Protein AF-A0A7C5DB83-F1 (afdb_monomer)

Structure (mmCIF, N/CA/C/O backbone):
data_AF-A0A7C5DB83-F1
#
_entry.id   AF-A0A7C5DB83-F1
#
loop_
_atom_site.group_PDB
_atom_site.id
_atom_site.type_symbol
_atom_site.label_atom_id
_atom_site.label_alt_id
_atom_site.label_comp_id
_atom_site.label_asym_id
_atom_site.label_entity_id
_atom_site.label_seq_id
_atom_site.pdbx_PDB_ins_code
_atom_site.Cartn_x
_atom_site.Cartn_y
_atom_site.Cartn_z
_atom_site.occupancy
_atom_site.B_iso_or_equiv
_atom_site.auth_seq_id
_atom_site.auth_comp_id
_atom_site.auth_asym_id
_atom_site.auth_atom_id
_atom_site.pdbx_PDB_model_num
ATOM 1 N N . MET A 1 1 ? 9.238 -8.427 5.873 1.00 89.50 1 MET A N 1
ATOM 2 C CA . MET A 1 1 ? 7.993 -7.643 5.711 1.00 89.50 1 MET A CA 1
ATOM 3 C C . MET A 1 1 ? 8.246 -6.538 4.704 1.00 89.50 1 MET A C 1
ATOM 5 O O . MET A 1 1 ? 9.332 -5.972 4.741 1.00 89.50 1 MET A O 1
ATOM 9 N N . VAL A 1 2 ? 7.291 -6.248 3.816 1.00 95.38 2 VAL A N 1
ATOM 10 C CA . VAL A 1 2 ? 7.401 -5.151 2.840 1.00 95.38 2 VAL A CA 1
ATOM 11 C C . VAL A 1 2 ? 6.162 -4.268 2.944 1.00 95.38 2 VAL A C 1
ATOM 13 O O . VAL A 1 2 ? 5.048 -4.760 2.791 1.00 95.38 2 VAL A O 1
ATOM 16 N N . ARG A 1 3 ? 6.339 -2.981 3.239 1.00 96.12 3 ARG A N 1
ATOM 17 C CA . ARG A 1 3 ? 5.241 -2.012 3.338 1.00 96.12 3 ARG A CA 1
ATOM 18 C C . ARG A 1 3 ? 4.857 -1.474 1.951 1.00 96.12 3 ARG A C 1
ATOM 20 O O . ARG A 1 3 ? 5.724 -1.428 1.072 1.00 96.12 3 ARG A O 1
ATOM 27 N N . PRO A 1 4 ? 3.594 -1.047 1.753 1.00 96.44 4 PRO A N 1
ATOM 28 C CA . PRO A 1 4 ? 3.201 -0.299 0.562 1.00 96.44 4 PRO A CA 1
ATOM 29 C C . PRO A 1 4 ? 4.083 0.947 0.334 1.00 96.44 4 PRO A C 1
ATOM 31 O O . PRO A 1 4 ? 4.616 1.498 1.307 1.00 96.44 4 PRO A O 1
ATOM 34 N N . PRO A 1 5 ? 4.240 1.399 -0.926 1.00 96.19 5 PRO A N 1
ATOM 35 C CA . PRO A 1 5 ? 4.882 2.680 -1.227 1.00 96.19 5 PRO A CA 1
ATOM 36 C C . PRO A 1 5 ? 4.088 3.839 -0.616 1.00 96.19 5 PRO A C 1
ATOM 38 O O . PRO A 1 5 ? 2.968 3.654 -0.142 1.00 96.19 5 PRO A O 1
ATOM 41 N N . TYR A 1 6 ? 4.669 5.039 -0.631 1.00 97.06 6 TYR A N 1
ATOM 42 C CA . TYR A 1 6 ? 4.040 6.260 -0.106 1.00 97.06 6 TYR A CA 1
ATOM 43 C C . TYR A 1 6 ? 3.825 6.274 1.418 1.00 97.06 6 TYR A C 1
ATOM 45 O O . TYR A 1 6 ? 3.188 7.187 1.930 1.00 97.06 6 TYR A O 1
ATOM 53 N N . GLY A 1 7 ? 4.344 5.298 2.169 1.00 96.00 7 GLY A N 1
ATOM 54 C CA . GLY A 1 7 ? 4.345 5.300 3.639 1.00 96.00 7 GLY A CA 1
ATOM 55 C C . GLY A 1 7 ? 5.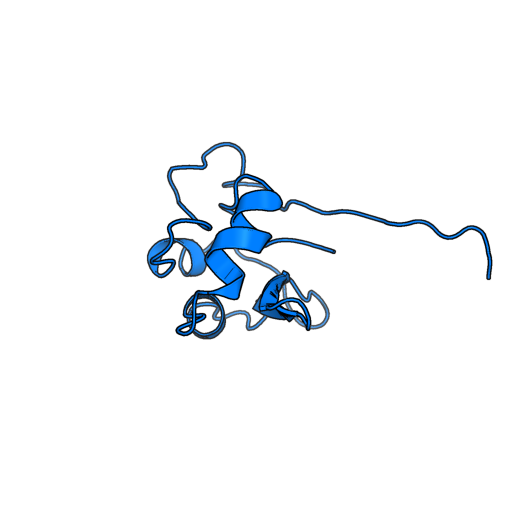591 5.962 4.229 1.00 96.00 7 GLY A C 1
ATOM 56 O O . GLY A 1 7 ? 6.670 5.796 3.667 1.00 96.00 7 GLY A O 1
ATOM 57 N N . LEU A 1 8 ? 5.480 6.679 5.357 1.00 87.44 8 LEU A N 1
ATOM 58 C CA . LEU A 1 8 ? 6.631 7.332 6.014 1.00 87.44 8 LEU A CA 1
ATOM 59 C C . LEU A 1 8 ? 7.444 6.396 6.907 1.00 87.44 8 LEU A C 1
ATOM 61 O O .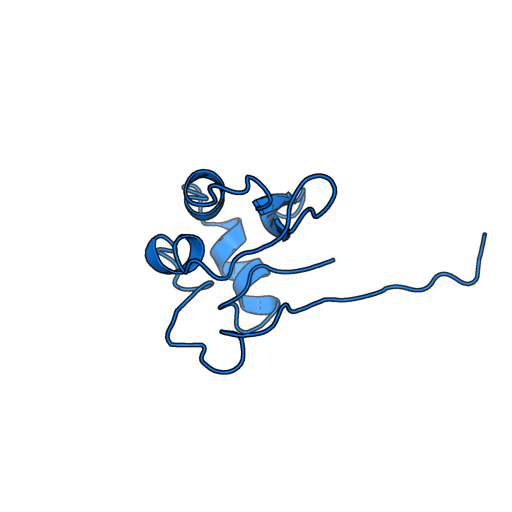 LEU A 1 8 ? 8.621 6.149 6.659 1.00 87.44 8 LEU A O 1
ATOM 65 N N . ASN A 1 9 ? 6.839 5.942 8.002 1.00 89.56 9 ASN A N 1
ATOM 66 C CA . ASN A 1 9 ? 7.519 5.194 9.049 1.00 89.56 9 ASN A CA 1
ATOM 67 C C . ASN A 1 9 ? 6.566 4.192 9.700 1.00 89.56 9 ASN A C 1
ATOM 69 O O . ASN A 1 9 ? 5.349 4.346 9.647 1.00 89.56 9 ASN A O 1
ATOM 73 N N . GLU A 1 10 ? 7.150 3.177 10.326 1.00 92.38 10 GLU A N 1
ATOM 74 C CA . GLU A 1 10 ? 6.434 2.047 10.916 1.00 92.38 10 GLU A CA 1
ATOM 75 C C . GLU A 1 10 ? 5.447 2.458 12.023 1.00 92.38 10 GLU A C 1
ATOM 77 O O . GLU A 1 10 ? 4.365 1.881 12.116 1.00 92.38 10 GLU A O 1
ATOM 82 N N . SER A 1 11 ? 5.758 3.490 12.813 1.00 93.75 11 SER A N 1
ATOM 83 C CA . SER A 1 11 ? 4.896 3.937 13.913 1.00 93.75 11 SER A CA 1
ATOM 84 C C . SER A 1 11 ? 3.531 4.430 13.427 1.00 93.75 11 SER A C 1
ATOM 86 O O . SER A 1 11 ? 2.526 4.147 14.068 1.00 93.75 11 SER A O 1
ATOM 88 N N . PHE A 1 12 ? 3.475 5.101 12.271 1.00 93.88 12 PHE A N 1
ATOM 89 C CA . PHE A 1 12 ? 2.212 5.562 11.674 1.00 93.88 12 PHE A CA 1
ATOM 90 C C . PHE A 1 12 ? 1.329 4.402 11.211 1.00 93.88 12 PHE A C 1
ATOM 92 O O . PHE A 1 12 ? 0.109 4.455 11.346 1.00 93.88 12 PHE A O 1
ATOM 99 N N . PHE A 1 13 ? 1.931 3.328 10.691 1.00 96.19 13 PHE A N 1
ATOM 100 C CA . PHE A 1 13 ? 1.170 2.123 10.365 1.00 96.19 13 PHE A CA 1
ATOM 101 C C . PHE A 1 13 ? 0.561 1.515 11.633 1.00 96.19 13 PHE A C 1
ATOM 103 O O . PHE A 1 13 ? -0.604 1.131 11.631 1.00 96.19 13 PHE A O 1
ATOM 110 N N . GLN A 1 14 ? 1.324 1.459 12.723 1.00 95.38 14 GLN A N 1
ATOM 111 C CA . GLN A 1 14 ? 0.871 0.854 13.976 1.00 95.38 14 GLN A CA 1
ATOM 112 C C . GLN A 1 14 ? -0.153 1.704 14.742 1.00 95.38 14 GLN A C 1
ATOM 114 O O . GLN A 1 14 ? -0.967 1.133 15.463 1.00 95.38 14 GLN A O 1
ATOM 119 N N . SER A 1 15 ? -0.152 3.033 14.592 1.00 95.19 15 SER A N 1
ATOM 120 C CA . SER A 1 15 ? -1.162 3.897 15.218 1.00 95.19 15 SER A CA 1
ATOM 121 C C . SER A 1 15 ? -2.424 4.014 14.363 1.00 95.19 15 SER A C 1
ATOM 123 O O . SER A 1 15 ? -3.516 3.671 14.811 1.00 95.19 15 SER A O 1
ATOM 125 N N . GLU A 1 16 ? -2.276 4.440 13.109 1.00 97.19 16 GLU A N 1
ATOM 126 C CA . GLU A 1 16 ? -3.408 4.869 12.288 1.00 97.19 16 GLU A CA 1
ATOM 127 C C . GLU A 1 16 ? -4.027 3.715 11.504 1.00 97.19 16 GLU A C 1
ATOM 129 O O . GLU A 1 16 ? -5.250 3.623 11.381 1.00 97.19 16 GLU A O 1
ATOM 134 N N . CYS A 1 17 ? -3.210 2.799 10.959 1.00 97.12 17 CYS A N 1
ATOM 135 C CA . CYS A 1 17 ? -3.786 1.710 10.177 1.00 97.12 17 CYS A CA 1
ATOM 136 C C . CYS A 1 17 ? -4.596 0.779 11.064 1.00 97.12 17 CYS A C 1
ATOM 138 O O . CYS A 1 17 ? -5.623 0.312 10.598 1.00 97.12 17 CYS A O 1
ATOM 140 N N . VAL A 1 18 ? -4.198 0.525 12.312 1.00 95.81 18 VAL A N 1
ATOM 141 C CA . VAL A 1 18 ? -4.918 -0.398 13.205 1.00 95.81 18 VAL A CA 1
ATOM 142 C C . VAL A 1 18 ? -6.362 0.060 13.448 1.00 95.81 18 VAL A C 1
ATOM 144 O O . VAL A 1 18 ? -7.266 -0.768 13.372 1.00 95.81 18 VAL A O 1
ATOM 147 N N . ALA A 1 19 ? -6.585 1.366 13.629 1.00 95.44 19 ALA A N 1
ATOM 148 C CA . ALA A 1 19 ? -7.910 1.965 13.818 1.00 95.44 19 ALA A CA 1
ATOM 149 C C . ALA A 1 19 ? -8.688 2.213 12.508 1.00 95.44 19 ALA A C 1
ATOM 151 O O . ALA A 1 19 ? -9.885 2.487 12.535 1.00 95.44 19 ALA A O 1
ATOM 152 N N . CYS A 1 20 ? -8.030 2.122 11.350 1.00 97.12 20 CYS A N 1
ATOM 153 C CA . CYS A 1 20 ? -8.663 2.312 10.047 1.00 97.12 20 CYS A CA 1
ATOM 154 C C . CYS A 1 20 ? -9.532 1.097 9.683 1.00 97.12 20 CYS A C 1
ATOM 156 O O . CYS A 1 20 ? -9.005 0.071 9.258 1.00 97.12 20 CYS A O 1
ATOM 158 N N . GLU A 1 21 ? -10.854 1.203 9.822 1.00 95.12 21 GLU A N 1
ATOM 159 C CA . GLU A 1 21 ? -11.786 0.112 9.490 1.00 95.12 21 GLU A CA 1
ATOM 160 C C . GLU A 1 21 ? -11.976 -0.079 7.979 1.00 95.12 21 GLU A C 1
ATOM 162 O O . GLU A 1 21 ? -12.160 -1.206 7.523 1.00 95.12 21 GLU A O 1
ATOM 167 N N . SER A 1 22 ? -11.888 0.998 7.188 1.00 96.75 22 SER A N 1
ATOM 168 C CA . SER A 1 22 ? -12.168 0.949 5.747 1.00 96.75 22 SER A CA 1
ATOM 169 C C . SER A 1 22 ? -11.176 0.077 4.980 1.00 96.75 22 SER A C 1
ATOM 171 O O . SER A 1 22 ? -11.558 -0.593 4.022 1.00 96.75 22 SER A O 1
ATOM 173 N N . LYS A 1 23 ? -9.893 0.107 5.380 1.00 97.25 23 LYS A N 1
ATOM 174 C CA . LYS A 1 23 ? -8.774 -0.567 4.696 1.00 97.25 23 LYS A CA 1
ATOM 175 C C . LYS A 1 23 ? -8.833 -0.398 3.168 1.00 97.25 23 LYS A C 1
ATOM 177 O O . LYS A 1 23 ? -8.460 -1.307 2.427 1.00 97.25 23 LYS A O 1
ATOM 182 N N . ALA A 1 24 ? -9.290 0.765 2.692 1.00 98.19 24 ALA A N 1
ATOM 183 C CA . ALA A 1 24 ? -9.629 0.991 1.285 1.00 98.19 24 ALA A CA 1
ATOM 184 C C . ALA A 1 24 ? -8.452 0.741 0.325 1.00 98.19 24 ALA A C 1
ATOM 186 O O . ALA A 1 24 ? -8.658 0.362 -0.826 1.00 98.19 24 ALA A O 1
ATOM 187 N N . CYS A 1 25 ? -7.215 0.866 0.820 1.00 98.31 25 CYS A N 1
ATOM 188 C CA . CYS A 1 25 ? -5.999 0.542 0.079 1.00 98.31 25 CYS A CA 1
ATOM 189 C C . CYS A 1 25 ? -5.942 -0.911 -0.423 1.00 98.31 25 CYS A C 1
ATOM 191 O O . CYS A 1 25 ? -5.297 -1.168 -1.433 1.00 98.31 25 CYS A O 1
ATOM 193 N N . VAL A 1 26 ? -6.609 -1.859 0.246 1.00 98.25 26 VAL A N 1
ATOM 194 C CA . VAL A 1 26 ? -6.694 -3.257 -0.208 1.00 98.25 26 VAL A CA 1
ATOM 195 C C . VAL A 1 26 ? -7.511 -3.345 -1.494 1.00 98.25 26 VAL A C 1
ATOM 197 O O . VAL A 1 26 ? -7.065 -3.948 -2.466 1.00 98.25 26 VAL A O 1
ATOM 200 N N . ALA A 1 27 ? -8.692 -2.723 -1.506 1.00 98.31 27 ALA A N 1
ATOM 201 C CA . ALA A 1 27 ? -9.612 -2.772 -2.638 1.00 98.31 27 ALA A CA 1
ATOM 202 C C . ALA A 1 27 ? -9.147 -1.915 -3.825 1.00 98.31 27 ALA A C 1
ATOM 204 O O . ALA A 1 27 ? -9.470 -2.246 -4.95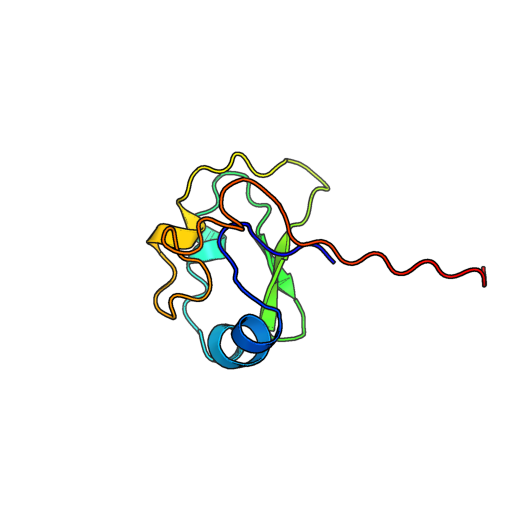9 1.00 98.31 27 ALA A O 1
ATOM 205 N N . SER A 1 28 ? -8.384 -0.843 -3.584 1.00 98.44 28 SER A N 1
ATOM 206 C CA . SER A 1 28 ? -7.857 0.013 -4.657 1.00 98.44 28 SER A CA 1
ATOM 207 C C . SER A 1 28 ? -6.615 -0.546 -5.356 1.00 98.44 28 SER A C 1
ATOM 209 O O . SER A 1 28 ? -6.119 0.053 -6.308 1.00 98.44 28 SER A O 1
ATOM 211 N N . CYS A 1 29 ? -6.076 -1.671 -4.882 1.00 98.50 29 CYS A N 1
ATOM 212 C CA . CYS A 1 29 ? -4.918 -2.309 -5.486 1.00 98.50 29 CYS A CA 1
ATOM 213 C C . CYS A 1 29 ? -5.350 -3.317 -6.556 1.00 98.50 29 CYS A C 1
ATOM 215 O O . CYS A 1 29 ? -5.632 -4.472 -6.236 1.00 98.50 29 CYS A O 1
ATOM 217 N N . ASP A 1 30 ? -5.324 -2.902 -7.824 1.00 98.00 30 ASP A N 1
ATOM 218 C CA . ASP A 1 30 ? -5.666 -3.765 -8.969 1.00 98.00 30 ASP A CA 1
ATOM 219 C C . ASP A 1 30 ? -4.795 -5.029 -9.049 1.00 98.00 30 ASP A C 1
ATOM 221 O O . ASP A 1 30 ? -5.272 -6.097 -9.422 1.00 98.00 30 ASP A O 1
ATOM 225 N N . GLU A 1 31 ? -3.535 -4.937 -8.616 1.00 98.19 31 GLU A N 1
ATOM 226 C CA . GLU A 1 31 ? -2.598 -6.069 -8.567 1.00 98.19 31 GLU A CA 1
ATOM 227 C C . GLU A 1 31 ? -2.891 -7.055 -7.424 1.00 98.19 31 GLU A C 1
ATOM 229 O O . GLU A 1 31 ? -2.282 -8.122 -7.339 1.00 98.19 31 GLU A O 1
ATOM 234 N N . GLN A 1 32 ? -3.818 -6.704 -6.524 1.00 97.81 32 GLN A N 1
ATOM 235 C CA . GLN A 1 32 ? -4.276 -7.524 -5.399 1.00 97.81 32 GLN A CA 1
ATOM 236 C C . GLN A 1 32 ? -3.144 -7.992 -4.469 1.00 97.81 32 GLN A C 1
ATOM 238 O O . GLN A 1 32 ? -3.188 -9.085 -3.899 1.00 97.81 32 GLN A O 1
ATOM 243 N N . ILE A 1 33 ? -2.114 -7.157 -4.307 1.00 98.00 33 ILE A N 1
ATOM 244 C CA . ILE A 1 33 ? -0.926 -7.476 -3.503 1.00 98.00 33 ILE A CA 1
ATOM 245 C C . ILE A 1 33 ? -0.962 -6.892 -2.087 1.00 98.00 33 ILE A C 1
ATOM 247 O O . ILE A 1 33 ? -0.125 -7.267 -1.270 1.00 98.00 33 ILE A O 1
ATOM 251 N N . ILE A 1 34 ? -1.883 -5.976 -1.769 1.00 98.00 34 ILE A N 1
ATOM 252 C CA . ILE A 1 34 ? -2.003 -5.407 -0.418 1.00 98.00 34 ILE A CA 1
ATOM 253 C C . ILE A 1 34 ? -2.836 -6.354 0.452 1.00 98.00 34 ILE A C 1
ATOM 255 O O . ILE A 1 34 ? -4.010 -6.585 0.184 1.00 98.00 34 ILE A O 1
ATOM 259 N N . VAL A 1 35 ? -2.232 -6.876 1.520 1.00 97.81 35 VAL A N 1
ATOM 260 C CA . VAL A 1 35 ? -2.880 -7.754 2.505 1.00 97.81 35 VAL A CA 1
ATOM 261 C C . VAL A 1 35 ? -2.813 -7.139 3.899 1.00 97.81 35 VAL A C 1
ATOM 263 O O . VAL A 1 35 ? -1.818 -6.509 4.256 1.00 97.81 35 VAL A O 1
ATOM 266 N N . ILE A 1 36 ? -3.860 -7.326 4.706 1.00 97.50 36 ILE A N 1
ATOM 267 C CA . ILE A 1 36 ? -3.864 -6.904 6.112 1.00 97.50 36 ILE A CA 1
ATOM 268 C C . ILE A 1 36 ? -3.281 -8.027 6.963 1.00 97.50 36 ILE A C 1
ATOM 270 O O . ILE A 1 36 ? -3.745 -9.165 6.914 1.00 97.50 36 I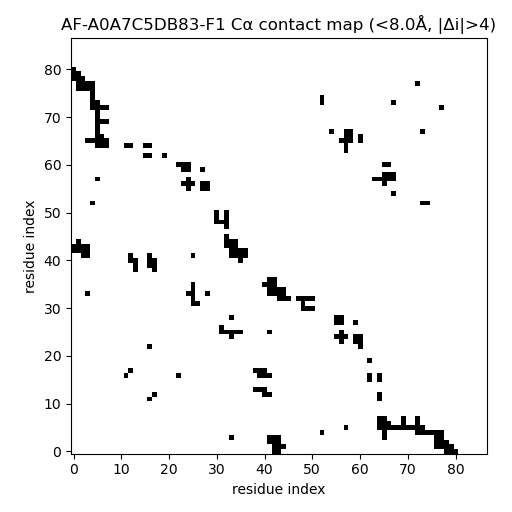LE A O 1
ATOM 274 N N . GLN A 1 37 ? -2.238 -7.706 7.719 1.00 96.06 37 GLN A N 1
ATOM 275 C CA . GLN A 1 37 ? -1.605 -8.640 8.640 1.00 96.06 37 GLN A CA 1
ATOM 276 C C . GLN A 1 37 ? -2.441 -8.811 9.916 1.00 96.06 37 GLN A C 1
ATOM 278 O O . GLN A 1 37 ? -3.354 -8.035 10.196 1.00 96.06 37 GLN A O 1
ATOM 283 N N . ALA A 1 38 ? -2.088 -9.807 10.734 1.00 95.94 38 ALA A N 1
ATOM 284 C CA . ALA A 1 38 ? -2.739 -10.049 12.024 1.00 95.94 38 ALA A CA 1
ATOM 285 C C . ALA A 1 38 ? -2.636 -8.857 12.997 1.00 95.94 38 ALA A C 1
ATOM 287 O O . ALA A 1 38 ? -3.484 -8.711 13.870 1.00 95.94 38 ALA A O 1
ATOM 288 N N . ASP A 1 39 ? -1.628 -7.995 12.830 1.00 94.81 39 ASP A N 1
ATOM 289 C CA . ASP A 1 39 ? -1.456 -6.759 13.605 1.00 94.81 39 ASP A CA 1
ATOM 290 C C . ASP A 1 39 ? -2.341 -5.593 13.113 1.00 94.81 39 ASP A C 1
ATOM 292 O O . ASP A 1 39 ? -2.247 -4.487 13.634 1.00 94.81 39 ASP A O 1
ATOM 296 N N . GLY A 1 40 ? -3.190 -5.812 12.102 1.00 96.19 40 GLY A N 1
ATOM 297 C CA . GLY A 1 40 ? -4.092 -4.804 11.546 1.00 96.19 40 GLY A CA 1
ATOM 298 C C . GLY A 1 40 ? -3.451 -3.852 10.530 1.00 96.19 40 GLY A C 1
ATOM 299 O O . GLY A 1 40 ? -4.140 -2.967 10.011 1.00 96.19 40 GLY A O 1
ATOM 300 N N . THR A 1 41 ? -2.169 -4.027 10.199 1.00 97.31 41 THR A N 1
ATOM 301 C CA . THR A 1 41 ? -1.424 -3.149 9.286 1.00 97.31 41 THR A CA 1
ATOM 302 C C . THR A 1 41 ? -1.259 -3.756 7.879 1.00 97.31 41 THR A C 1
ATOM 304 O O . THR A 1 41 ? -1.174 -4.980 7.738 1.00 97.31 41 THR A O 1
ATOM 307 N N . PRO A 1 42 ? -1.196 -2.937 6.809 1.00 97.31 42 PRO A N 1
ATOM 308 C CA . PRO A 1 42 ? -1.037 -3.428 5.439 1.00 97.31 42 PRO A CA 1
ATOM 309 C C . PRO A 1 42 ? 0.408 -3.847 5.106 1.00 97.31 42 PRO A C 1
ATOM 311 O O . PRO A 1 42 ? 1.367 -3.128 5.396 1.00 97.31 42 PRO A O 1
ATOM 314 N N . MET A 1 43 ? 0.565 -4.975 4.415 1.00 97.25 43 MET A N 1
ATOM 315 C CA . MET A 1 43 ? 1.818 -5.483 3.841 1.00 97.25 43 MET A CA 1
ATOM 316 C C . MET A 1 43 ? 1.619 -5.822 2.357 1.00 97.25 43 MET A C 1
ATOM 318 O O . MET A 1 43 ? 0.513 -6.139 1.931 1.00 97.25 43 MET A O 1
ATOM 322 N N . LEU A 1 44 ? 2.698 -5.782 1.572 1.00 97.56 44 LEU A N 1
ATOM 323 C CA . LEU A 1 44 ? 2.722 -6.288 0.202 1.00 97.56 44 LEU A CA 1
ATOM 324 C C . LEU A 1 44 ? 3.069 -7.782 0.153 1.00 97.56 44 LEU A C 1
ATOM 326 O O . LEU A 1 44 ? 4.067 -8.221 0.732 1.00 97.56 44 LEU A O 1
ATOM 330 N N . ASN A 1 45 ? 2.264 -8.545 -0.584 1.00 97.25 45 ASN A N 1
ATOM 331 C CA . ASN A 1 45 ? 2.474 -9.952 -0.897 1.00 97.25 45 ASN A CA 1
ATOM 332 C C . ASN A 1 45 ? 2.799 -10.126 -2.390 1.00 97.25 45 ASN A C 1
ATOM 334 O O . ASN A 1 45 ? 1.930 -9.991 -3.246 1.00 97.25 45 ASN A O 1
ATOM 338 N N . PHE A 1 46 ? 4.047 -10.489 -2.686 1.00 96.19 46 PHE A N 1
ATOM 339 C CA . PHE A 1 46 ? 4.573 -10.618 -4.050 1.00 96.19 46 PHE A CA 1
ATOM 340 C C . PHE A 1 46 ? 4.466 -12.029 -4.650 1.00 96.19 46 PHE A C 1
ATOM 342 O O . PHE A 1 46 ? 5.168 -12.344 -5.604 1.00 96.19 46 PHE A O 1
ATOM 349 N N . VAL A 1 47 ? 3.620 -12.911 -4.105 1.00 95.69 47 VAL A N 1
ATOM 350 C CA . VAL A 1 47 ? 3.501 -14.295 -4.608 1.00 95.69 47 VAL A CA 1
ATOM 351 C C . VAL A 1 47 ? 2.989 -14.360 -6.055 1.00 95.69 47 VAL A C 1
ATOM 353 O O . VAL A 1 47 ? 3.350 -15.290 -6.772 1.00 95.69 47 VAL A O 1
ATOM 356 N N . LYS A 1 48 ? 2.145 -13.411 -6.489 1.00 90.62 48 LYS A N 1
ATOM 357 C CA . LYS A 1 48 ? 1.484 -13.452 -7.811 1.00 90.62 48 LYS A CA 1
ATOM 358 C C . LYS 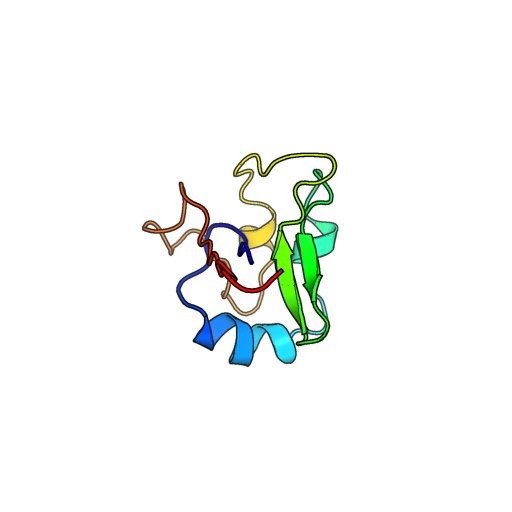A 1 48 ? 1.778 -12.263 -8.728 1.00 90.62 48 LYS A C 1
ATOM 360 O O . LYS A 1 48 ? 1.803 -12.456 -9.937 1.00 90.62 48 LYS A O 1
ATOM 365 N N . SER A 1 49 ? 1.962 -11.066 -8.175 1.00 96.88 49 SER A N 1
ATOM 366 C CA . SER A 1 49 ? 2.201 -9.835 -8.943 1.00 96.88 49 SER A CA 1
ATOM 367 C C . SER A 1 49 ? 3.112 -8.868 -8.173 1.00 96.88 49 SER A C 1
ATOM 369 O O . SER A 1 49 ? 3.559 -9.175 -7.065 1.00 96.88 49 SER A O 1
ATOM 371 N N . GLY A 1 50 ? 3.411 -7.718 -8.781 1.00 96.38 50 GLY A N 1
ATOM 372 C CA . GLY A 1 50 ? 4.260 -6.648 -8.263 1.00 96.38 50 GLY A CA 1
ATOM 373 C C . GLY A 1 50 ? 3.518 -5.324 -8.097 1.00 96.38 50 GLY A C 1
ATOM 374 O O . GLY A 1 50 ? 2.448 -5.119 -8.654 1.00 96.38 50 GLY A O 1
ATOM 375 N N . CYS A 1 51 ? 4.091 -4.403 -7.320 1.00 97.06 51 CYS A N 1
ATOM 376 C CA . CYS A 1 51 ? 3.554 -3.048 -7.228 1.00 97.06 51 CYS A CA 1
ATOM 377 C C . CYS A 1 51 ? 3.952 -2.263 -8.482 1.00 97.06 51 CYS A C 1
ATOM 379 O O . CYS A 1 51 ? 5.129 -2.241 -8.838 1.00 97.06 51 CYS A O 1
ATOM 381 N N . THR A 1 52 ? 2.988 -1.599 -9.115 1.00 96.94 52 THR A N 1
ATOM 382 C CA . THR A 1 52 ? 3.190 -0.785 -10.326 1.00 96.94 52 THR A CA 1
ATOM 383 C C . THR A 1 52 ? 3.334 0.708 -10.033 1.00 96.94 52 THR A C 1
ATOM 385 O O . THR A 1 52 ? 3.421 1.499 -10.965 1.00 96.94 52 THR A O 1
ATOM 388 N N . PHE A 1 53 ? 3.358 1.103 -8.752 1.00 97.19 53 PHE A N 1
ATOM 389 C CA . PHE A 1 53 ? 3.381 2.507 -8.321 1.00 97.19 53 PHE A CA 1
ATOM 390 C C . PHE A 1 53 ? 2.229 3.338 -8.919 1.00 97.19 53 PHE A C 1
ATOM 392 O O . PHE A 1 53 ? 2.395 4.503 -9.257 1.00 97.19 53 PHE A O 1
ATOM 399 N N . CYS A 1 54 ? 1.038 2.741 -9.031 1.00 97.56 54 CYS A N 1
ATOM 400 C CA . CYS A 1 54 ? -0.148 3.375 -9.615 1.00 97.56 54 CYS A CA 1
ATOM 401 C C . CYS A 1 54 ? -0.818 4.444 -8.735 1.00 97.56 54 CYS A C 1
ATOM 403 O O . CYS A 1 54 ? -1.882 4.933 -9.098 1.00 97.56 54 CYS A O 1
ATOM 405 N N . GLU A 1 55 ? -0.262 4.756 -7.558 1.00 97.94 55 GLU A N 1
ATOM 406 C CA . GLU A 1 55 ? -0.757 5.778 -6.617 1.00 97.94 55 GLU A CA 1
ATOM 407 C C . GLU A 1 55 ? -2.140 5.515 -5.982 1.00 97.94 55 GLU A C 1
ATOM 409 O O . GLU A 1 55 ? -2.478 6.125 -4.966 1.00 97.94 55 GLU A O 1
ATOM 414 N N . ALA A 1 56 ? -2.916 4.552 -6.488 1.00 98.50 56 ALA A N 1
ATOM 415 C CA . ALA A 1 56 ? -4.294 4.292 -6.069 1.00 98.50 56 ALA A CA 1
ATOM 416 C C . ALA A 1 56 ? -4.449 4.001 -4.567 1.00 98.50 56 ALA A C 1
ATOM 418 O O . ALA A 1 56 ? -5.438 4.398 -3.953 1.00 98.50 56 ALA A O 1
ATOM 419 N N . CYS A 1 57 ? -3.475 3.336 -3.939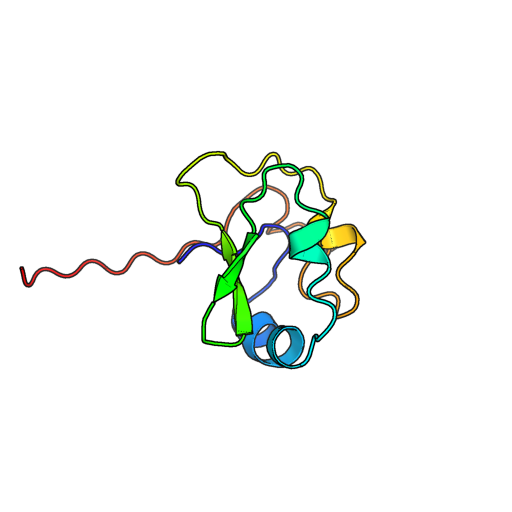 1.00 98.12 57 CYS A N 1
ATOM 420 C CA . CYS A 1 57 ? -3.502 3.073 -2.498 1.00 98.12 57 CYS A CA 1
ATOM 421 C C . CYS A 1 57 ? -3.253 4.328 -1.647 1.00 98.12 57 CYS A C 1
ATOM 423 O O . CYS A 1 57 ? -3.793 4.413 -0.546 1.00 98.12 57 CYS A O 1
ATOM 425 N N . ALA A 1 58 ? -2.483 5.298 -2.150 1.00 98.00 58 ALA A N 1
ATOM 426 C CA . ALA A 1 58 ? -2.255 6.574 -1.478 1.00 98.00 58 ALA A CA 1
ATOM 427 C C . ALA A 1 58 ? -3.461 7.509 -1.624 1.00 98.00 58 ALA A C 1
ATOM 429 O O . ALA A 1 58 ? -3.858 8.148 -0.657 1.00 98.00 58 ALA A O 1
ATOM 430 N N . LEU A 1 59 ? -4.097 7.534 -2.800 1.00 98.31 59 LEU A N 1
ATOM 431 C CA . LEU A 1 59 ? -5.252 8.399 -3.069 1.00 98.31 59 LEU A CA 1
ATOM 432 C C . LEU A 1 59 ? -6.484 8.076 -2.208 1.00 98.31 59 LEU A C 1
ATOM 434 O O . LEU A 1 59 ? -7.292 8.963 -1.948 1.00 98.31 59 LEU A O 1
ATOM 438 N N . VAL A 1 60 ? -6.634 6.825 -1.761 1.00 98.38 60 VAL A N 1
ATOM 439 C CA . VAL A 1 60 ? -7.776 6.382 -0.936 1.00 98.38 60 VAL A CA 1
ATOM 440 C C . VAL A 1 60 ? -7.455 6.283 0.560 1.00 98.38 60 VAL A C 1
ATOM 442 O O . VAL A 1 60 ? -8.293 5.840 1.345 1.00 98.38 60 VAL A O 1
ATOM 445 N N . CYS A 1 61 ? -6.233 6.624 0.981 1.00 98.06 61 CYS A N 1
ATOM 446 C CA . CYS A 1 61 ? -5.808 6.460 2.369 1.00 98.06 61 CYS A CA 1
ATOM 447 C C . CYS A 1 61 ? -6.272 7.640 3.237 1.00 98.06 61 CYS A C 1
ATOM 449 O O . CYS A 1 61 ? -5.535 8.599 3.437 1.00 98.06 61 CYS A O 1
ATOM 451 N N . GLU A 1 62 ? -7.477 7.550 3.805 1.00 95.94 62 GLU A N 1
ATOM 452 C CA . GLU A 1 62 ? -8.048 8.604 4.665 1.00 95.94 62 GLU A CA 1
ATOM 453 C C . GLU A 1 62 ? -7.145 9.030 5.841 1.00 95.94 62 GLU A C 1
ATOM 455 O O . GLU A 1 62 ? -7.013 10.234 6.070 1.00 95.94 62 GLU A O 1
ATOM 460 N N . PRO A 1 63 ? -6.457 8.115 6.563 1.00 95.69 63 PRO A N 1
ATOM 461 C CA . PRO A 1 63 ? -5.570 8.513 7.657 1.00 95.69 63 PRO A CA 1
ATOM 462 C C . PRO A 1 63 ? -4.236 9.114 7.179 1.00 95.69 63 PRO A C 1
ATOM 464 O O . PRO A 1 63 ? -3.378 9.427 7.998 1.00 95.69 63 PRO A O 1
ATOM 467 N N . ASN A 1 64 ? -4.025 9.249 5.863 1.00 96.06 64 ASN A N 1
ATOM 468 C CA . ASN A 1 64 ? -2.805 9.768 5.236 1.00 96.06 64 ASN A CA 1
ATOM 469 C C . ASN A 1 64 ? -1.515 9.016 5.615 1.00 96.06 64 ASN A C 1
ATOM 471 O O . ASN A 1 64 ? -0.417 9.562 5.510 1.00 96.06 64 ASN A O 1
ATOM 475 N N . VAL A 1 65 ? -1.615 7.745 6.023 1.00 97.00 65 VAL A N 1
ATOM 476 C CA . VAL A 1 65 ? -0.426 6.896 6.233 1.00 97.00 65 VAL A CA 1
ATOM 477 C C . VAL A 1 65 ? 0.293 6.674 4.910 1.00 97.00 65 VAL A C 1
ATOM 479 O O . VAL A 1 65 ? 1.518 6.770 4.853 1.00 97.00 65 VAL A O 1
ATOM 482 N N . LEU A 1 66 ? -0.475 6.399 3.854 1.00 97.56 66 LEU A N 1
ATOM 483 C CA . LEU A 1 66 ? -0.005 6.382 2.475 1.00 97.56 66 LEU A CA 1
ATOM 484 C C . LEU A 1 66 ? -0.357 7.734 1.850 1.00 97.56 66 LEU A C 1
ATOM 486 O O . LEU A 1 66 ? -1.532 8.070 1.768 1.00 97.56 66 LEU A O 1
ATOM 490 N N . SER A 1 67 ? 0.638 8.511 1.427 1.00 97.12 67 SER A N 1
ATOM 491 C CA . SER A 1 67 ? 0.418 9.848 0.864 1.00 97.12 67 SER A CA 1
ATOM 492 C C . SER A 1 67 ? 1.434 10.180 -0.221 1.00 97.12 67 SER A C 1
ATOM 494 O O . SER A 1 67 ? 2.635 9.966 -0.056 1.00 97.12 67 SER A O 1
ATOM 496 N N . LEU A 1 68 ? 0.965 10.802 -1.305 1.00 96.69 68 LEU A N 1
ATOM 497 C CA . LEU A 1 68 ? 1.812 11.294 -2.398 1.00 96.69 68 LEU A CA 1
ATOM 498 C C . LEU A 1 68 ? 2.745 12.436 -1.968 1.00 96.69 68 LEU A C 1
ATOM 500 O O . LEU A 1 68 ? 3.737 12.716 -2.636 1.00 96.69 68 LEU A O 1
ATOM 504 N N . THR A 1 69 ? 2.481 13.067 -0.820 1.00 95.88 69 THR A N 1
ATOM 505 C CA . THR A 1 69 ? 3.398 14.051 -0.226 1.00 95.88 69 THR A CA 1
ATOM 506 C C . THR A 1 69 ? 4.655 13.406 0.365 1.00 95.88 69 THR A C 1
ATOM 508 O O . THR A 1 69 ? 5.645 14.099 0.606 1.00 95.88 69 THR A O 1
ATOM 511 N N . HIS A 1 70 ? 4.664 12.084 0.571 1.00 94.62 70 HIS A N 1
ATOM 512 C CA . HIS A 1 70 ? 5.814 11.331 1.069 1.00 94.62 70 HIS A CA 1
ATOM 513 C C . HIS A 1 70 ? 6.806 11.026 -0.064 1.00 94.62 70 HIS A C 1
ATOM 515 O O . HIS A 1 70 ? 7.094 9.875 -0.387 1.00 94.62 70 HIS A O 1
ATOM 521 N N . THR A 1 71 ? 7.359 12.077 -0.672 1.00 91.31 71 THR A N 1
ATOM 522 C CA . THR A 1 71 ? 8.204 11.999 -1.879 1.00 91.31 71 THR A CA 1
ATOM 523 C C . THR A 1 71 ? 9.403 11.059 -1.727 1.00 91.31 71 THR A C 1
ATOM 525 O O . THR A 1 71 ? 9.765 10.356 -2.665 1.00 91.31 71 THR A O 1
ATOM 528 N N . TYR A 1 72 ? 9.976 10.947 -0.525 1.00 89.81 72 TYR A N 1
ATOM 529 C CA . TYR A 1 72 ? 11.086 10.030 -0.245 1.00 89.81 72 TYR A CA 1
ATOM 530 C C . TYR A 1 72 ? 10.738 8.544 -0.386 1.00 89.81 72 TYR A C 1
ATOM 532 O O . TYR A 1 72 ? 11.658 7.724 -0.467 1.00 89.81 72 TYR A O 1
ATOM 540 N N . THR A 1 73 ? 9.456 8.179 -0.350 1.00 91.62 73 THR A N 1
ATOM 541 C CA . THR A 1 73 ? 8.964 6.796 -0.449 1.00 91.62 73 THR A CA 1
ATOM 542 C C . THR A 1 73 ? 8.059 6.574 -1.661 1.00 91.62 73 THR A C 1
ATOM 544 O O . THR A 1 73 ? 7.446 5.514 -1.776 1.00 91.62 73 THR A O 1
ATOM 547 N N . ALA A 1 74 ? 8.012 7.536 -2.589 1.00 90.00 74 ALA A N 1
ATOM 548 C CA . ALA A 1 74 ? 7.197 7.459 -3.800 1.00 90.00 74 ALA A CA 1
ATOM 549 C C . ALA A 1 74 ? 7.743 6.471 -4.847 1.00 90.00 74 ALA A C 1
ATOM 551 O O . ALA A 1 74 ? 6.966 5.890 -5.593 1.00 90.00 74 ALA A O 1
ATOM 552 N N . GLU A 1 75 ? 9.057 6.228 -4.865 1.00 90.38 75 GLU A N 1
ATOM 553 C CA . GLU A 1 75 ? 9.729 5.383 -5.871 1.00 90.38 75 GLU A CA 1
ATOM 554 C C . GLU A 1 75 ? 10.422 4.154 -5.255 1.00 90.38 75 GLU A C 1
ATOM 556 O O . GLU A 1 75 ? 11.253 3.499 -5.883 1.00 90.38 75 GLU A O 1
ATOM 561 N N . LYS A 1 76 ? 10.129 3.838 -3.987 1.00 92.69 76 LYS A N 1
ATOM 562 C CA . LYS A 1 76 ? 10.753 2.711 -3.283 1.00 92.69 76 LYS A CA 1
ATOM 563 C C . LYS A 1 76 ? 9.787 2.013 -2.340 1.00 92.69 76 LYS A C 1
ATOM 565 O O . LYS A 1 76 ? 8.839 2.605 -1.834 1.00 92.69 76 LYS A O 1
ATOM 570 N N . LEU A 1 77 ? 10.098 0.757 -2.042 1.00 93.12 77 LEU A N 1
ATOM 571 C CA . LEU A 1 77 ? 9.392 -0.036 -1.044 1.00 93.12 77 LEU A CA 1
ATOM 572 C C . LEU A 1 77 ? 10.217 -0.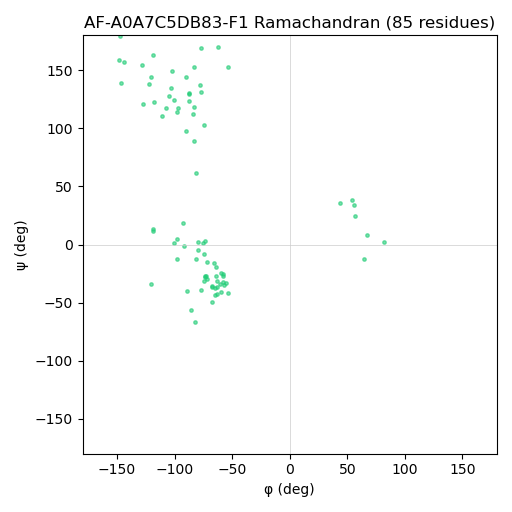132 0.237 1.00 93.12 77 LEU A C 1
ATOM 574 O O . LEU A 1 77 ? 11.415 -0.413 0.196 1.00 93.12 77 LEU A O 1
ATOM 578 N N . ASN A 1 78 ? 9.568 0.066 1.383 1.00 90.69 78 ASN A N 1
ATOM 579 C CA . ASN A 1 78 ? 10.206 -0.123 2.681 1.00 90.69 78 ASN A CA 1
ATOM 580 C C . ASN A 1 78 ? 10.139 -1.607 3.060 1.00 90.69 78 ASN A C 1
ATOM 582 O O . ASN A 1 78 ? 9.056 -2.141 3.310 1.00 90.69 78 ASN A O 1
ATOM 586 N N . ALA A 1 79 ? 11.292 -2.276 3.093 1.00 91.94 79 ALA A N 1
ATOM 587 C CA . ALA A 1 79 ? 11.395 -3.699 3.389 1.00 91.94 79 ALA A CA 1
ATOM 588 C C . ALA A 1 79 ? 12.305 -3.965 4.593 1.00 91.94 79 ALA A C 1
ATOM 590 O O . ALA A 1 79 ? 13.383 -3.390 4.724 1.00 91.94 79 ALA A O 1
ATOM 591 N N . THR A 1 80 ? 11.883 -4.890 5.452 1.00 89.31 80 THR A N 1
ATOM 592 C CA . THR A 1 80 ? 12.691 -5.42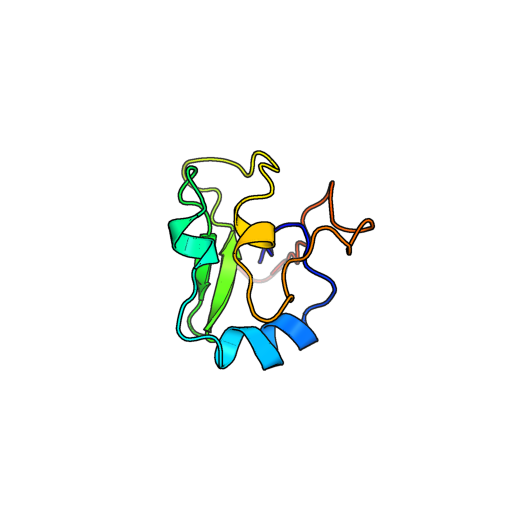4 6.552 1.00 89.31 80 THR A CA 1
ATOM 593 C C . THR A 1 80 ? 12.899 -6.914 6.337 1.00 89.31 80 THR A C 1
ATOM 595 O O . THR A 1 80 ? 11.931 -7.684 6.261 1.00 89.31 80 THR A O 1
ATOM 598 N N . PHE A 1 81 ? 14.165 -7.317 6.275 1.00 89.12 81 PHE A N 1
ATOM 599 C CA . PHE A 1 81 ? 14.592 -8.704 6.148 1.00 89.12 81 PHE A CA 1
ATOM 600 C C . PHE A 1 81 ? 15.127 -9.176 7.495 1.00 89.12 81 PHE A C 1
ATOM 602 O O . PHE A 1 81 ? 15.978 -8.525 8.097 1.00 89.12 81 PHE A O 1
ATOM 609 N N . ARG A 1 82 ? 14.611 -10.305 7.979 1.00 86.81 82 ARG A N 1
ATOM 610 C CA . ARG A 1 82 ? 15.156 -11.001 9.144 1.00 86.81 82 ARG A CA 1
ATOM 611 C C . ARG A 1 82 ? 15.835 -12.255 8.629 1.00 86.81 82 ARG A C 1
ATOM 613 O O . ARG A 1 82 ? 15.175 -13.092 8.023 1.00 86.81 82 ARG A O 1
ATOM 620 N N . ILE A 1 83 ? 17.140 -12.348 8.838 1.00 86.06 83 ILE A N 1
ATOM 621 C CA . ILE A 1 83 ? 17.926 -13.524 8.479 1.00 86.06 83 ILE A CA 1
ATOM 622 C C . ILE A 1 83 ? 18.064 -14.348 9.758 1.00 86.06 83 ILE A C 1
ATOM 624 O O . ILE A 1 83 ? 18.664 -13.873 10.721 1.00 86.06 83 ILE A O 1
ATOM 628 N N . SER A 1 84 ? 17.462 -15.539 9.787 1.00 81.94 84 SER A N 1
ATOM 629 C CA . SER A 1 84 ? 17.764 -16.540 10.814 1.00 81.94 84 SER A CA 1
ATOM 630 C C . SER A 1 84 ? 18.944 -17.370 10.333 1.00 81.94 84 SER A C 1
ATOM 632 O O . SER A 1 84 ? 18.934 -17.850 9.201 1.00 81.94 84 SER A O 1
ATOM 634 N N . THR A 1 85 ? 19.959 -17.531 11.175 1.00 83.06 85 THR A N 1
ATOM 635 C CA . THR A 1 85 ? 21.050 -18.494 10.953 1.00 83.06 85 THR A CA 1
ATOM 636 C C . THR A 1 85 ? 20.759 -19.850 11.594 1.00 83.06 85 THR A C 1
ATOM 638 O O . THR A 1 85 ? 21.567 -20.765 11.482 1.00 83.06 85 THR A O 1
ATOM 641 N N . GLU A 1 86 ? 19.620 -19.972 12.273 1.00 74.94 86 GLU A N 1
ATOM 642 C CA . GLU A 1 86 ? 19.143 -21.199 12.902 1.00 74.94 86 GLU A CA 1
ATOM 643 C C . GLU A 1 86 ? 18.080 -21.820 11.986 1.00 74.94 86 GLU A C 1
ATOM 645 O O . GLU A 1 86 ? 17.148 -21.119 11.568 1.00 74.94 86 GLU A O 1
ATOM 650 N N . GLY A 1 87 ? 18.310 -23.082 11.603 1.00 59.66 87 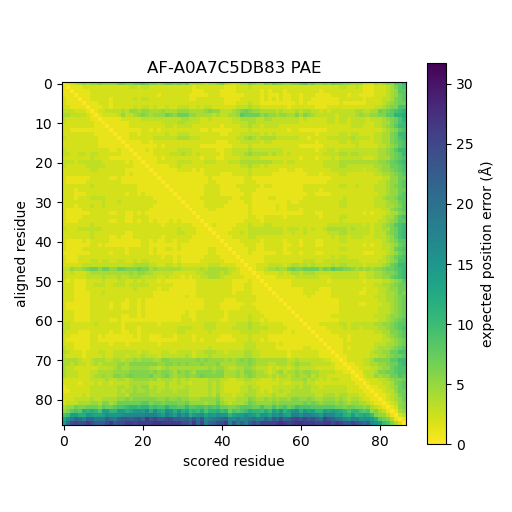GLY A N 1
ATOM 651 C CA . GLY A 1 87 ? 17.528 -23.844 10.621 1.00 59.66 87 GLY A CA 1
ATOM 652 C C . GLY A 1 87 ? 16.441 -24.715 11.228 1.00 59.66 87 GLY A C 1
ATOM 653 O O . GLY A 1 87 ? 16.552 -25.056 12.426 1.00 59.66 87 GLY A O 1
#

Nearest PDB structures (foldseek):
  6cz8-assembly2_B  TM=7.509E-01  e=1.963E-02  Shewanella sp. ANA-3
  1vjw-assembly1_A  TM=6.609E-01  e=6.630E-01  Thermotoga maritima
  4id8-assembly1_A  TM=5.101E-01  e=1.008E+00  Rhodopseudomonas palustris HaA2
  7mgj-assembly1_A  TM=3.473E-01  e=1.971E+00  Homo sapiens
  8oo6-assembly1_A  TM=2.347E-01  e=1.812E+00  Escherichia coli 'BL21-Gold(DE3)pLysS AG'

Solvent-accessible surface area (backbone atoms only — not comparable to full-atom values): 5240 Å² total; per-residue (Å²): 94,34,38,58,54,17,41,85,55,72,66,49,38,67,58,49,35,49,73,46,82,77,55,47,35,39,78,47,31,90,63,64,27,50,43,74,42,96,82,44,30,68,31,53,49,68,89,86,44,70,88,82,77,78,55,45,38,29,78,52,30,84,86,51,50,24,23,82,84,36,61,92,21,59,89,46,68,56,67,52,86,83,83,73,93,74,131

Radius of gyration: 12.77 Å; Cα contacts (8 Å, |Δi|>4): 138; chains: 1; bounding box: 33×38×26 Å

Sequence (87 aa):
MVRPPYGLNESFFQSECVACESKACVASCDEQIIVIQADGTPMLNFVKSGCTFCEACALVCEPNVLSLTHTYTAEKLNATFRISTEG

Mean predicted aligned error: 3.2 Å

Foldseek 3Di:
DKADFQADDDVLQLPPQQPDPPQVLCVQQPQNQWDQDPSSGTHGDPPRHDDPLPCSSQVPPPSNRRHPVSVVRSPHIDDDDDDDPPD

pLDDT: mean 94.46, std 5.62, range [59.66, 98.5]

Secondary structure (DSSP, 8-state):
-BPPTTB--HHHIIIIIHH-S--HHHHT-TT--EEE-TTS-EEE--SS------SHHHHT-TTSSB-TT-GGGSS---B--------